Protein AF-A0A6P0DSN0-F1 (afdb_monomer_lite)

Radius of gyration: 10.78 Å; chains: 1; bounding box: 25×24×26 Å

Foldseek 3Di:
DDPDDDDLVVLLVDDLVVQLVNCVVVDVPCSVLSSQLNVVDDDPDPVSSVVSSVVSVVVVD

Structure (mmCIF, N/CA/C/O backbone):
data_AF-A0A6P0DSN0-F1
#
_entry.id   AF-A0A6P0DSN0-F1
#
loop_
_atom_site.group_PDB
_atom_site.id
_atom_site.type_symbol
_atom_site.label_atom_id
_atom_site.label_alt_id
_atom_site.label_comp_id
_atom_site.label_asym_id
_atom_site.label_entity_id
_atom_site.label_seq_id
_atom_site.pdbx_PDB_ins_code
_atom_site.Cartn_x
_atom_site.Cartn_y
_atom_site.Cartn_z
_atom_site.occupancy
_a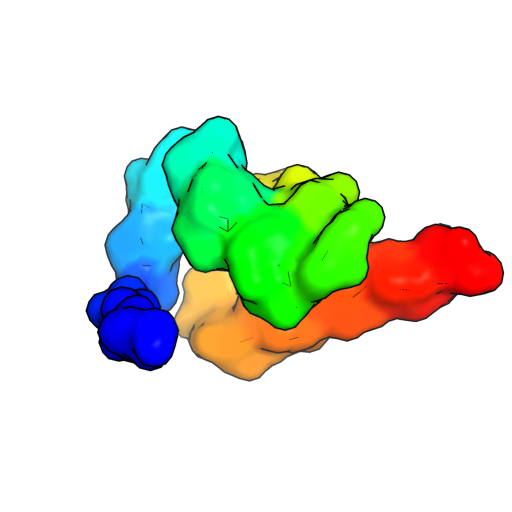tom_site.B_iso_or_equiv
_atom_site.auth_seq_id
_atom_site.auth_comp_id
_atom_site.auth_asym_id
_atom_site.auth_atom_id
_atom_site.pdbx_PDB_model_num
ATOM 1 N N . MET A 1 1 ? -10.414 15.672 -10.030 1.00 41.09 1 MET A N 1
ATOM 2 C CA . MET A 1 1 ? -10.500 14.250 -9.645 1.00 41.09 1 MET A CA 1
ATOM 3 C C . MET A 1 1 ? -10.526 14.203 -8.131 1.00 41.09 1 MET A C 1
ATOM 5 O O . MET A 1 1 ? -9.597 14.707 -7.511 1.00 41.09 1 MET A O 1
ATOM 9 N N . SER A 1 2 ? -11.633 13.761 -7.543 1.00 46.72 2 SER A N 1
ATOM 10 C CA . SER A 1 2 ? -11.812 13.729 -6.089 1.00 46.72 2 SER A CA 1
ATOM 11 C C . SER A 1 2 ? -10.825 12.725 -5.493 1.00 46.72 2 SER A C 1
ATOM 13 O O . SER A 1 2 ? -10.890 11.546 -5.823 1.00 46.72 2 SER A O 1
ATOM 15 N N . GLN A 1 3 ? -9.880 13.187 -4.674 1.00 56.34 3 GLN A N 1
ATOM 16 C CA . GLN A 1 3 ? -8.962 12.309 -3.947 1.00 56.34 3 GLN A CA 1
ATOM 17 C C . GLN A 1 3 ? -9.761 11.590 -2.857 1.00 56.34 3 GLN A C 1
ATOM 19 O O . GLN A 1 3 ? -10.081 12.178 -1.825 1.00 56.34 3 GLN A O 1
ATOM 24 N N . THR A 1 4 ? -10.150 10.342 -3.113 1.00 70.50 4 THR A N 1
ATOM 25 C CA . THR A 1 4 ? -10.841 9.517 -2.120 1.00 70.50 4 THR A CA 1
ATOM 26 C C . THR A 1 4 ? -9.818 9.002 -1.113 1.00 70.50 4 THR A C 1
ATOM 28 O O . THR A 1 4 ? -9.006 8.133 -1.425 1.00 70.50 4 THR A O 1
ATOM 31 N N . THR A 1 5 ? -9.838 9.551 0.099 1.00 78.75 5 THR A N 1
ATOM 32 C CA . THR A 1 5 ? -8.968 9.114 1.196 1.00 78.75 5 THR A CA 1
ATOM 33 C C . THR A 1 5 ? -9.497 7.814 1.799 1.00 78.75 5 THR A C 1
ATOM 35 O O . THR A 1 5 ? -10.572 7.804 2.397 1.00 78.75 5 THR A O 1
ATOM 38 N N . TYR A 1 6 ? -8.732 6.726 1.687 1.00 84.75 6 TYR A N 1
ATOM 39 C CA . TYR A 1 6 ? -9.018 5.455 2.359 1.00 84.75 6 TYR A CA 1
ATOM 40 C C . TYR A 1 6 ? -8.088 5.250 3.551 1.00 84.75 6 TYR A C 1
ATOM 42 O O . TYR A 1 6 ? -6.912 5.612 3.514 1.00 84.75 6 TYR A O 1
ATOM 50 N N . THR A 1 7 ? -8.604 4.638 4.615 1.00 88.06 7 THR A N 1
ATOM 51 C CA . THR A 1 7 ? -7.764 4.247 5.754 1.00 88.06 7 THR A CA 1
ATOM 52 C C . THR A 1 7 ? -7.014 2.950 5.454 1.00 88.06 7 THR A C 1
ATOM 54 O O . THR A 1 7 ? -7.506 2.084 4.730 1.00 88.06 7 THR A O 1
ATOM 57 N N . LEU A 1 8 ? -5.837 2.769 6.060 1.00 87.50 8 LEU A N 1
ATOM 58 C CA . LEU A 1 8 ? -5.047 1.545 5.888 1.00 87.50 8 LEU A CA 1
ATOM 59 C C . LEU A 1 8 ? -5.822 0.288 6.307 1.00 87.50 8 LEU A C 1
ATOM 61 O O . LEU A 1 8 ? -5.733 -0.748 5.658 1.00 87.50 8 LEU A O 1
ATOM 65 N N . SER A 1 9 ? -6.617 0.392 7.375 1.00 88.19 9 SER A N 1
ATOM 66 C CA . SER A 1 9 ? -7.449 -0.710 7.859 1.00 88.19 9 SER A CA 1
ATOM 67 C C . SER A 1 9 ? -8.497 -1.124 6.820 1.00 88.19 9 SER A C 1
ATOM 69 O O . SER A 1 9 ? -8.669 -2.315 6.574 1.00 88.19 9 SER A O 1
ATOM 71 N N . GLN A 1 10 ? -9.116 -0.158 6.130 1.00 89.25 10 GLN A N 1
ATOM 72 C CA . GLN A 1 10 ? -10.011 -0.458 5.012 1.00 89.25 10 GLN A CA 1
ATOM 73 C C . GLN A 1 10 ? -9.267 -1.128 3.855 1.00 89.25 10 GLN A C 1
ATOM 75 O O . GLN A 1 10 ? -9.735 -2.143 3.358 1.00 89.25 10 GLN A O 1
ATOM 80 N N . LEU A 1 11 ? -8.098 -0.617 3.462 1.00 88.19 11 LEU A N 1
ATOM 81 C CA . LEU A 1 11 ? -7.299 -1.207 2.378 1.00 88.19 11 LEU A CA 1
ATOM 82 C C . LEU A 1 11 ? -6.848 -2.647 2.687 1.00 88.19 11 LEU A C 1
ATOM 84 O O . LEU A 1 11 ? -6.854 -3.504 1.802 1.00 88.19 11 LEU A O 1
ATOM 88 N N . ASN A 1 12 ? -6.487 -2.927 3.941 1.00 89.62 12 ASN A N 1
ATOM 89 C CA . ASN A 1 12 ? -6.137 -4.273 4.400 1.00 89.62 12 ASN A CA 1
ATOM 90 C C . ASN A 1 12 ? -7.341 -5.224 4.427 1.00 89.62 12 ASN A C 1
ATOM 92 O O . ASN A 1 12 ? -7.157 -6.422 4.241 1.00 89.62 12 ASN A O 1
ATOM 96 N N . GLY A 1 13 ? -8.549 -4.703 4.663 1.00 88.88 13 GLY A N 1
ATOM 97 C CA . GLY A 1 13 ? -9.791 -5.481 4.662 1.00 88.88 13 GLY A CA 1
ATOM 98 C C . GLY A 1 13 ? -10.446 -5.647 3.286 1.00 88.88 13 GLY A C 1
ATOM 99 O O . GLY A 1 13 ? -11.386 -6.423 3.162 1.00 88.88 13 GLY A O 1
ATOM 100 N N . MET A 1 14 ? -9.990 -4.923 2.260 1.00 89.94 14 MET A N 1
ATOM 101 C CA . MET A 1 14 ? -10.525 -5.028 0.901 1.00 89.94 14 MET A CA 1
ATOM 102 C C . MET A 1 14 ? -10.049 -6.298 0.195 1.00 89.94 14 MET A C 1
ATOM 104 O O . MET A 1 14 ? -8.891 -6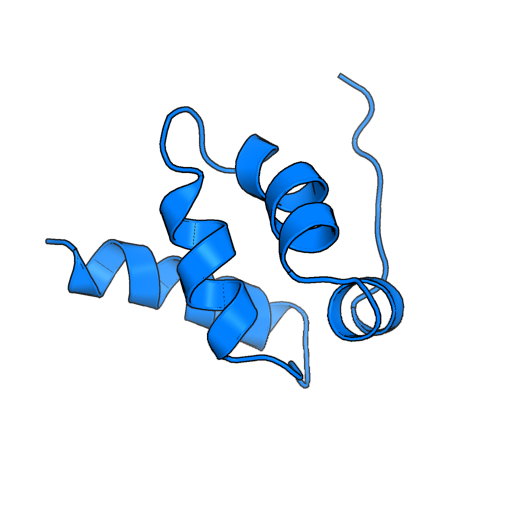.701 0.312 1.00 89.94 14 MET A O 1
ATOM 108 N N . ASP A 1 15 ? -10.895 -6.862 -0.662 1.00 89.00 15 ASP A N 1
ATOM 109 C CA . ASP A 1 15 ? -10.473 -7.861 -1.641 1.00 89.00 15 ASP A CA 1
ATOM 110 C C . ASP A 1 15 ? -9.374 -7.326 -2.567 1.00 89.00 15 ASP A C 1
ATOM 112 O O . ASP A 1 15 ? -9.270 -6.123 -2.818 1.00 89.00 15 ASP A O 1
ATOM 116 N N . ALA A 1 16 ? -8.555 -8.229 -3.112 1.00 86.50 16 ALA A N 1
ATOM 117 C CA . ALA A 1 16 ? -7.477 -7.861 -4.032 1.00 86.50 16 ALA A CA 1
ATOM 118 C C . ALA A 1 16 ? -7.988 -7.028 -5.220 1.00 86.50 16 ALA A C 1
ATOM 120 O O . ALA A 1 16 ? -7.432 -5.973 -5.505 1.00 86.50 16 ALA A O 1
ATOM 121 N N . SER A 1 17 ? -9.104 -7.418 -5.845 1.00 86.94 17 SER A N 1
ATOM 122 C CA . SER A 1 17 ? -9.678 -6.666 -6.968 1.00 86.94 17 SER A CA 1
ATOM 123 C C . SER A 1 17 ? -10.135 -5.256 -6.575 1.00 86.94 17 SER A C 1
ATOM 125 O O . SER A 1 17 ? -9.932 -4.319 -7.339 1.00 86.94 17 SER A O 1
ATOM 127 N N . GLN A 1 18 ? -10.710 -5.079 -5.380 1.00 87.81 18 GLN A N 1
ATOM 128 C CA . GLN A 1 18 ? -11.105 -3.761 -4.860 1.00 87.81 18 GLN A CA 1
ATOM 129 C C . GLN A 1 18 ? -9.879 -2.894 -4.566 1.00 87.81 18 GLN A C 1
ATOM 131 O O . GLN A 1 18 ? -9.823 -1.736 -4.969 1.00 87.81 18 GLN A O 1
ATOM 136 N N . PHE A 1 19 ? -8.860 -3.470 -3.931 1.00 89.25 19 PHE A N 1
ATOM 137 C CA . PHE A 1 19 ? -7.600 -2.790 -3.652 1.00 89.25 19 PHE A CA 1
ATOM 138 C C . PHE A 1 19 ? -6.923 -2.301 -4.940 1.00 89.25 19 PHE A C 1
ATOM 140 O O . PHE A 1 19 ? -6.496 -1.152 -5.015 1.00 89.25 19 PHE A O 1
ATOM 147 N N . VAL A 1 20 ? -6.894 -3.136 -5.981 1.00 88.00 20 VAL A N 1
ATOM 148 C CA . VAL A 1 20 ? -6.333 -2.799 -7.298 1.00 88.00 20 VAL A CA 1
ATOM 149 C C . VAL A 1 20 ? -7.191 -1.773 -8.033 1.00 88.00 20 VAL A C 1
ATOM 151 O O . VAL A 1 20 ? -6.650 -0.897 -8.691 1.00 88.00 20 VAL A O 1
ATOM 154 N N . GLN A 1 21 ? -8.515 -1.807 -7.902 1.00 86.00 21 GLN A N 1
ATOM 155 C CA . GLN A 1 21 ? -9.385 -0.764 -8.460 1.00 86.00 21 GLN A CA 1
ATOM 156 C C . GLN A 1 21 ? -9.141 0.599 -7.799 1.00 86.00 21 GLN A C 1
ATOM 158 O O . GLN A 1 21 ? -9.083 1.616 -8.487 1.00 86.00 21 GLN A O 1
ATOM 163 N N . VAL A 1 22 ? -8.973 0.619 -6.474 1.00 86.50 22 VAL A N 1
ATOM 164 C CA . VAL A 1 22 ? -8.758 1.846 -5.695 1.00 86.50 22 VAL A CA 1
ATOM 165 C C . VAL A 1 22 ? -7.350 2.409 -5.903 1.00 86.50 22 VAL A C 1
ATOM 167 O O . VAL A 1 22 ? -7.189 3.614 -6.085 1.00 86.50 22 VAL A O 1
ATOM 170 N N . LEU A 1 23 ? -6.328 1.551 -5.884 1.00 83.62 23 LEU A N 1
ATOM 171 C CA . LEU A 1 23 ? -4.920 1.957 -5.922 1.00 83.62 23 LEU A CA 1
ATOM 172 C C . LEU A 1 23 ? -4.279 1.844 -7.307 1.00 83.62 23 LEU A C 1
ATOM 174 O O . LEU A 1 23 ? -3.273 2.493 -7.568 1.00 83.62 23 LEU A O 1
ATOM 178 N N . GLY A 1 24 ? -4.861 1.079 -8.224 1.00 78.00 24 GLY A N 1
ATOM 179 C CA . GLY A 1 24 ? -4.411 0.996 -9.616 1.00 78.00 24 GLY A CA 1
ATOM 180 C C . GLY A 1 24 ? -4.631 2.295 -10.389 1.00 78.00 24 GLY A C 1
ATOM 181 O O . GLY A 1 24 ? -3.964 2.520 -11.389 1.00 78.00 24 GLY A O 1
ATOM 182 N N . GLY A 1 25 ? -5.499 3.187 -9.897 1.00 72.38 25 GLY A N 1
ATOM 183 C CA . GLY A 1 25 ? -5.614 4.559 -10.3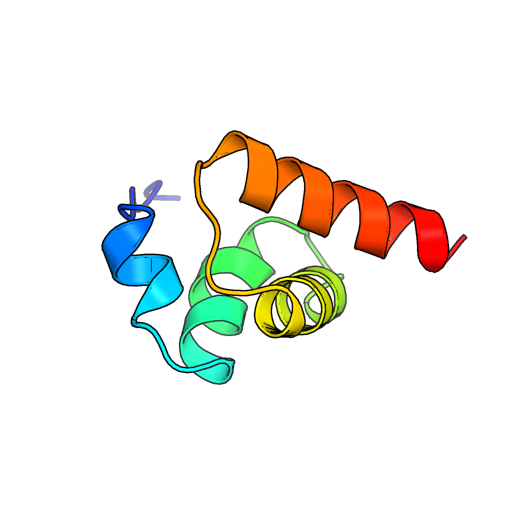98 1.00 72.38 25 GLY A CA 1
ATOM 184 C C . GLY A 1 25 ? -4.490 5.498 -9.940 1.00 72.38 25 GLY A C 1
ATOM 185 O O . GLY A 1 25 ? -4.399 6.606 -10.458 1.00 72.38 25 GLY A O 1
ATOM 186 N N . VAL A 1 26 ? -3.644 5.088 -8.981 1.00 74.50 26 VAL A N 1
ATOM 187 C CA . VAL A 1 26 ? -2.502 5.891 -8.492 1.00 74.50 26 VAL A CA 1
ATOM 188 C C . VAL A 1 26 ? -1.334 5.845 -9.476 1.00 74.50 26 VAL A C 1
ATOM 190 O O . VAL A 1 26 ? -0.650 6.847 -9.663 1.00 74.50 26 VAL A O 1
ATOM 193 N N . TYR A 1 27 ? -1.116 4.695 -10.116 1.00 66.19 27 TYR A N 1
ATOM 194 C CA . TYR A 1 27 ? -0.091 4.522 -11.139 1.00 66.19 27 TYR A CA 1
ATOM 195 C C . TYR A 1 27 ? -0.747 4.396 -12.512 1.00 66.19 27 TYR A C 1
ATOM 197 O O . TYR A 1 27 ? -1.244 3.328 -12.879 1.00 66.19 27 TYR A O 1
ATOM 205 N N . GLU A 1 28 ? -0.723 5.481 -13.291 1.00 63.84 28 GLU A N 1
ATOM 206 C CA . GLU A 1 28 ? -1.176 5.457 -14.683 1.00 63.84 28 GLU A CA 1
ATOM 207 C C . GLU A 1 28 ? -0.460 4.329 -15.450 1.00 63.84 28 GLU A C 1
ATOM 209 O O . GLU A 1 28 ? 0.762 4.190 -15.408 1.00 63.84 28 GLU A O 1
ATOM 214 N N . HIS A 1 29 ? -1.252 3.482 -16.115 1.00 66.44 29 HIS A N 1
ATOM 215 C CA . HIS A 1 29 ? -0.814 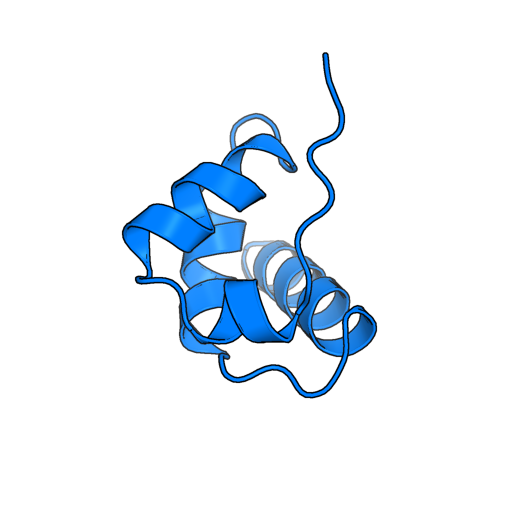2.319 -16.898 1.00 66.44 29 HIS A CA 1
ATOM 216 C C . HIS A 1 29 ? -0.143 1.155 -16.142 1.00 66.44 29 HIS A C 1
ATOM 218 O O . HIS A 1 29 ? 0.274 0.198 -16.795 1.00 66.44 29 HIS A O 1
ATOM 224 N N . SER A 1 30 ? -0.083 1.160 -14.804 1.00 78.50 30 SER A N 1
ATOM 225 C CA . SER A 1 30 ? 0.590 0.087 -14.043 1.00 78.50 30 SER A CA 1
ATOM 226 C C . SER A 1 30 ? -0.279 -0.536 -12.937 1.00 78.50 30 SER A C 1
ATOM 228 O O . SER A 1 30 ? 0.115 -0.532 -11.768 1.00 78.50 30 SER A O 1
ATOM 230 N N . PRO A 1 31 ? -1.449 -1.129 -13.270 1.00 80.56 31 PRO A N 1
ATOM 231 C CA . PRO A 1 31 ? -2.315 -1.776 -12.276 1.00 80.56 31 PRO A CA 1
ATOM 232 C C . PRO A 1 31 ? -1.625 -2.951 -11.564 1.00 80.56 31 PRO A C 1
ATOM 234 O O . PRO A 1 31 ? -1.914 -3.226 -10.401 1.00 80.56 31 PRO A O 1
ATOM 237 N N . TRP A 1 32 ? -0.653 -3.584 -12.229 1.00 86.06 32 TRP A N 1
ATOM 238 C CA . TRP A 1 32 ? 0.149 -4.693 -11.711 1.00 86.06 32 TRP A CA 1
ATOM 239 C C . TRP A 1 32 ? 0.933 -4.338 -10.434 1.00 8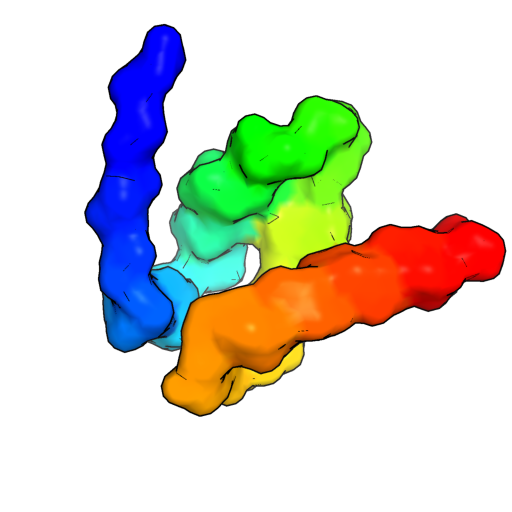6.06 32 TRP A C 1
ATOM 241 O O . TRP A 1 32 ? 1.184 -5.218 -9.613 1.00 86.06 32 TRP A O 1
ATOM 251 N N . VAL A 1 33 ? 1.262 -3.058 -10.205 1.00 88.38 33 VAL A N 1
ATOM 252 C CA . VAL A 1 33 ? 1.929 -2.593 -8.972 1.00 88.38 33 VAL A CA 1
ATOM 253 C C . VAL A 1 33 ? 1.007 -2.768 -7.769 1.00 88.38 33 VAL A C 1
ATOM 255 O O . VAL A 1 33 ? 1.423 -3.259 -6.719 1.00 88.38 33 VAL A O 1
ATOM 258 N N . ALA A 1 34 ? -0.267 -2.397 -7.926 1.00 88.56 34 ALA A N 1
ATOM 259 C CA . ALA A 1 34 ? -1.270 -2.591 -6.891 1.00 88.56 34 ALA A CA 1
ATOM 260 C C . ALA A 1 34 ? -1.576 -4.082 -6.691 1.00 88.56 34 ALA A C 1
ATOM 262 O O . ALA A 1 34 ? -1.805 -4.492 -5.557 1.00 88.56 34 ALA A O 1
ATOM 263 N N . GLU A 1 35 ? -1.527 -4.902 -7.749 1.00 88.62 35 GLU A N 1
ATOM 264 C CA . GLU A 1 35 ? -1.706 -6.358 -7.634 1.00 88.62 35 GLU A CA 1
ATOM 265 C C . GLU A 1 35 ? -0.570 -7.000 -6.831 1.00 88.62 35 GLU A C 1
ATOM 267 O O . GLU A 1 35 ? -0.821 -7.774 -5.909 1.00 88.62 35 GLU A O 1
ATOM 272 N N . GLN A 1 36 ? 0.679 -6.627 -7.119 1.00 88.94 36 GLN A N 1
ATOM 273 C CA . GLN A 1 36 ? 1.843 -7.087 -6.360 1.00 88.94 36 GLN A CA 1
ATOM 274 C C . GLN A 1 36 ? 1.779 -6.622 -4.905 1.00 88.94 36 GLN A C 1
ATOM 276 O O . GLN A 1 36 ? 1.902 -7.441 -3.992 1.00 88.94 36 GLN A O 1
ATOM 281 N N . ALA A 1 37 ? 1.493 -5.341 -4.662 1.00 89.69 37 ALA A N 1
ATOM 282 C CA . ALA A 1 37 ? 1.311 -4.828 -3.307 1.00 89.69 37 ALA A CA 1
ATOM 283 C C . ALA A 1 37 ? 0.155 -5.544 -2.580 1.00 89.69 37 ALA A C 1
ATOM 285 O O . ALA A 1 37 ? 0.256 -5.832 -1.390 1.00 89.69 37 ALA A O 1
ATOM 286 N N . ALA A 1 38 ? -0.917 -5.927 -3.279 1.00 89.44 38 ALA A N 1
ATOM 287 C CA . ALA A 1 38 ? -2.027 -6.657 -2.676 1.00 89.44 38 ALA A CA 1
ATOM 288 C C . ALA A 1 38 ? -1.611 -8.018 -2.079 1.00 89.44 38 ALA A C 1
ATOM 290 O O . ALA A 1 38 ? -2.273 -8.481 -1.146 1.00 89.44 38 ALA A O 1
ATOM 291 N N . THR A 1 39 ? -0.526 -8.635 -2.561 1.00 88.25 39 THR A N 1
ATOM 292 C CA . THR A 1 39 ? 0.022 -9.893 -2.012 1.00 88.25 39 THR A CA 1
ATOM 293 C C . THR A 1 39 ? 0.834 -9.706 -0.725 1.00 88.25 39 THR A C 1
ATOM 295 O O . THR A 1 39 ? 0.979 -10.648 0.046 1.00 88.25 39 THR A O 1
ATOM 298 N N . GLN A 1 40 ? 1.321 -8.488 -0.465 1.00 86.44 40 GLN A N 1
ATOM 299 C CA . GLN A 1 40 ? 2.151 -8.131 0.697 1.00 86.44 40 GLN A CA 1
ATOM 300 C C . GLN A 1 40 ? 1.315 -7.714 1.922 1.00 86.44 40 GLN A C 1
ATOM 302 O O . GLN A 1 40 ? 1.854 -7.391 2.979 1.00 86.44 40 GLN A O 1
ATOM 307 N N . ARG A 1 41 ? -0.015 -7.693 1.783 1.00 86.12 41 ARG A N 1
ATOM 308 C CA . ARG A 1 41 ? -0.949 -7.392 2.873 1.00 86.12 41 ARG A CA 1
ATOM 309 C C . ARG A 1 41 ? -0.927 -8.494 3.946 1.00 86.12 41 ARG A C 1
ATOM 311 O O . ARG A 1 41 ? -0.731 -9.660 3.608 1.00 86.12 41 ARG A O 1
ATOM 318 N N . PRO A 1 42 ? -1.234 -8.165 5.215 1.00 90.31 42 PRO A N 1
ATOM 319 C CA . PRO A 1 42 ? -1.646 -6.849 5.712 1.00 90.31 42 PRO A CA 1
ATOM 320 C C . PRO A 1 42 ? -0.471 -5.888 5.948 1.00 90.31 42 PRO A C 1
ATOM 322 O O . PRO A 1 42 ? 0.583 -6.273 6.444 1.00 90.31 42 PRO A O 1
ATOM 325 N N . PHE A 1 43 ? -0.683 -4.604 5.657 1.00 89.31 43 PHE A N 1
ATOM 326 C CA . PHE A 1 43 ? 0.289 -3.544 5.925 1.00 89.31 43 PHE A CA 1
ATOM 327 C C . PHE A 1 43 ? 0.138 -2.975 7.335 1.00 89.31 43 PHE A C 1
ATOM 329 O O . PHE A 1 43 ? -0.978 -2.717 7.784 1.00 89.31 43 PHE A O 1
ATOM 336 N N . ALA A 1 44 ? 1.260 -2.707 8.003 1.00 88.25 44 ALA A N 1
ATOM 337 C CA . ALA A 1 44 ? 1.268 -2.084 9.328 1.00 88.25 44 ALA A CA 1
ATOM 338 C C . ALA A 1 44 ? 1.032 -0.560 9.285 1.00 88.25 44 ALA A C 1
ATOM 340 O O . ALA A 1 44 ? 0.391 -0.015 10.179 1.00 88.25 44 ALA A O 1
ATOM 341 N N . SER A 1 45 ? 1.509 0.111 8.227 1.00 88.75 45 SER A N 1
ATOM 342 C CA . SER A 1 45 ? 1.434 1.570 8.052 1.00 88.75 45 SER A CA 1
ATOM 343 C C . SER A 1 45 ? 1.276 1.955 6.577 1.00 88.75 45 SER A C 1
ATOM 345 O O . SER A 1 45 ? 1.611 1.172 5.687 1.00 88.75 45 SER A O 1
ATOM 347 N N . ALA A 1 46 ? 0.841 3.192 6.307 1.00 86.50 46 ALA A N 1
ATOM 348 C CA . ALA A 1 46 ? 0.815 3.748 4.947 1.00 86.50 46 ALA A CA 1
ATOM 349 C C . ALA A 1 46 ? 2.210 3.767 4.297 1.00 86.50 46 ALA A C 1
ATOM 351 O O . ALA A 1 46 ? 2.340 3.549 3.098 1.00 86.50 46 ALA A O 1
ATOM 352 N N . GLU A 1 47 ? 3.261 3.945 5.100 1.00 89.94 47 GLU A N 1
ATOM 353 C CA . GLU A 1 47 ? 4.651 3.846 4.645 1.00 89.94 47 GLU A CA 1
ATOM 354 C C . GLU A 1 47 ? 5.006 2.436 4.161 1.00 89.94 47 GLU A C 1
ATOM 356 O O . GLU A 1 47 ? 5.667 2.297 3.139 1.00 89.94 47 GLU A O 1
ATOM 361 N N . ALA A 1 48 ? 4.524 1.386 4.839 1.00 90.38 48 ALA A N 1
ATOM 362 C CA . ALA A 1 48 ? 4.749 0.001 4.419 1.00 90.38 48 ALA A CA 1
ATOM 363 C C . ALA A 1 48 ? 4.043 -0.303 3.088 1.00 90.38 48 ALA A C 1
ATOM 365 O O . ALA A 1 48 ? 4.619 -0.954 2.220 1.00 90.38 48 ALA A O 1
ATOM 366 N N . LEU A 1 49 ? 2.830 0.228 2.900 1.00 89.25 49 LEU A N 1
ATOM 367 C CA . LEU A 1 49 ? 2.115 0.167 1.624 1.00 89.25 49 LEU A CA 1
ATOM 368 C C . LEU A 1 49 ? 2.906 0.870 0.507 1.00 89.25 49 LEU A C 1
ATOM 370 O O . LEU A 1 49 ? 3.123 0.292 -0.557 1.00 89.25 49 LEU A O 1
ATOM 374 N N . ALA A 1 50 ? 3.358 2.103 0.752 1.00 88.75 50 ALA A N 1
ATOM 375 C CA . ALA A 1 50 ? 4.131 2.873 -0.220 1.00 88.75 50 ALA A CA 1
ATOM 376 C C . ALA A 1 50 ? 5.468 2.192 -0.558 1.00 88.75 50 ALA A C 1
ATOM 378 O O . ALA A 1 50 ? 5.861 2.146 -1.724 1.00 88.75 50 ALA A O 1
ATOM 379 N N . ALA A 1 51 ? 6.143 1.617 0.441 1.00 90.88 51 ALA A N 1
ATOM 380 C CA . ALA A 1 51 ? 7.367 0.846 0.257 1.00 90.88 51 ALA A CA 1
ATOM 381 C C . ALA A 1 51 ? 7.127 -0.416 -0.584 1.00 90.88 51 ALA A C 1
ATOM 383 O O . ALA A 1 51 ? 7.912 -0.691 -1.486 1.00 90.88 51 ALA A O 1
ATOM 384 N N . ALA A 1 52 ? 6.029 -1.143 -0.351 1.00 90.44 52 ALA A N 1
ATOM 385 C CA . ALA A 1 52 ? 5.676 -2.320 -1.143 1.00 90.44 52 ALA A CA 1
ATOM 386 C C . ALA A 1 52 ? 5.371 -1.966 -2.605 1.00 90.44 52 ALA A C 1
ATOM 388 O O . ALA A 1 52 ? 5.851 -2.641 -3.512 1.00 90.44 52 ALA A O 1
ATOM 389 N N . MET A 1 53 ? 4.639 -0.875 -2.852 1.00 88.12 53 MET A N 1
ATOM 390 C CA . MET A 1 53 ? 4.409 -0.378 -4.215 1.00 88.12 53 MET A CA 1
ATOM 391 C C . MET A 1 53 ? 5.709 0.038 -4.902 1.00 88.12 53 MET A C 1
ATOM 393 O O . MET A 1 53 ? 5.940 -0.317 -6.055 1.00 88.12 53 MET A O 1
ATOM 397 N N . ARG A 1 54 ? 6.590 0.750 -4.189 1.00 88.88 54 ARG A N 1
ATOM 398 C CA . ARG A 1 54 ? 7.912 1.128 -4.702 1.00 88.88 54 ARG A CA 1
ATOM 399 C C . ARG A 1 54 ? 8.740 -0.107 -5.051 1.00 88.88 54 ARG A C 1
ATOM 401 O O . ARG A 1 54 ? 9.340 -0.140 -6.117 1.00 88.88 54 ARG A O 1
ATOM 408 N N . ASN A 1 55 ? 8.754 -1.105 -4.171 1.00 89.25 55 ASN A N 1
ATOM 409 C CA . ASN A 1 55 ? 9.501 -2.339 -4.376 1.00 89.25 55 ASN A CA 1
ATOM 410 C C . ASN A 1 55 ? 8.956 -3.153 -5.555 1.00 89.25 55 ASN A C 1
ATOM 412 O O . ASN A 1 55 ? 9.749 -3.691 -6.316 1.00 89.25 55 ASN A O 1
ATOM 416 N N . ALA A 1 56 ? 7.636 -3.187 -5.755 1.00 88.69 56 ALA A N 1
ATOM 417 C CA . ALA A 1 56 ? 7.033 -3.815 -6.928 1.00 88.69 56 ALA A CA 1
ATOM 418 C C . ALA A 1 56 ? 7.495 -3.146 -8.235 1.00 88.69 56 ALA A C 1
ATOM 420 O O . ALA A 1 56 ? 7.830 -3.839 -9.189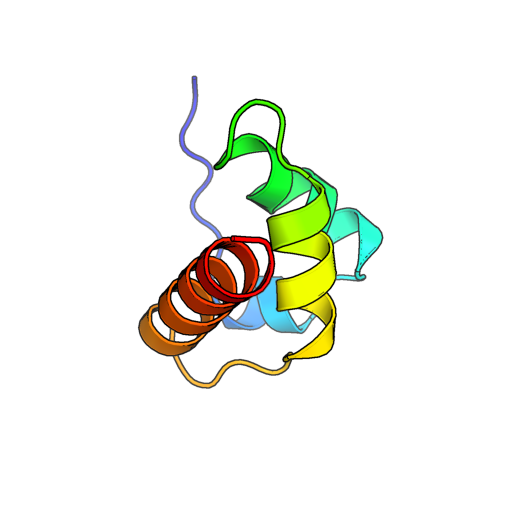 1.00 88.69 56 ALA A O 1
ATOM 421 N N . VAL A 1 57 ? 7.575 -1.810 -8.272 1.00 86.19 57 VAL A N 1
ATOM 422 C CA . VAL A 1 57 ? 8.121 -1.089 -9.437 1.00 86.19 57 VAL A CA 1
ATOM 423 C C . VAL A 1 57 ? 9.609 -1.379 -9.638 1.00 86.19 57 VAL A C 1
ATOM 425 O O . VAL A 1 57 ? 10.039 -1.598 -10.764 1.00 86.19 57 VAL A O 1
ATOM 428 N N . ASP A 1 58 ? 10.379 -1.404 -8.551 1.00 87.06 58 ASP A N 1
ATOM 429 C CA . ASP A 1 58 ? 11.823 -1.667 -8.558 1.00 87.06 58 ASP A CA 1
ATOM 430 C C . ASP A 1 58 ? 12.160 -3.086 -9.045 1.00 87.06 58 ASP A C 1
ATOM 432 O O . ASP A 1 58 ? 13.059 -3.264 -9.856 1.00 87.06 58 ASP A O 1
ATOM 436 N N . THR A 1 59 ? 11.383 -4.091 -8.629 1.00 82.38 59 THR A N 1
ATOM 437 C CA . THR A 1 59 ? 11.566 -5.496 -9.042 1.00 82.38 59 THR A CA 1
ATOM 438 C C . THR A 1 59 ? 11.115 -5.800 -10.470 1.00 82.38 59 THR A C 1
ATOM 440 O O . THR A 1 59 ? 11.435 -6.871 -10.984 1.00 82.38 59 THR A O 1
ATOM 443 N N . ALA A 1 60 ? 10.385 -4.893 -11.122 1.00 79.94 60 ALA A N 1
ATOM 444 C CA . ALA A 1 60 ? 10.026 -5.015 -12.535 1.00 79.94 60 ALA A CA 1
ATOM 445 C C . ALA A 1 60 ? 11.073 -4.405 -13.490 1.00 79.94 60 ALA A C 1
ATOM 447 O O . ALA A 1 60 ? 10.900 -4.514 -14.707 1.00 79.94 60 ALA A O 1
ATOM 448 N N . GLY A 1 61 ? 12.098 -3.732 -12.946 1.00 60.59 61 GLY A N 1
ATOM 449 C CA . GLY A 1 61 ? 13.191 -3.082 -13.680 1.00 60.59 61 GLY A CA 1
ATOM 450 C C . GLY A 1 61 ? 14.401 -3.968 -13.940 1.00 60.59 61 GLY A C 1
ATOM 451 O O . GLY A 1 61 ? 14.598 -4.964 -13.211 1.00 60.59 61 GLY A O 1
#

Secondary structure (DSSP, 8-state):
-------HHHHHHS-HHHHHHHHTTTSTT-HHHHHHHHHTPSPSSHHHHHHHHHHHHHHT-

Sequence (61 aa):
MSQTTYTLSQLNGMDASQFVQVLGGVYEHSPWVAEQAATQRPFASAEALAAAMRNAVDTAG

pLDDT: mean 83.05, std 10.68, range [41.09, 90.88]

InterPro domains:
  IPR018020 Oxo-4-hydroxy-4-carboxy-5-ureidoimidazoline decarboxylase [PF09349] (12-60)
  IPR036778 Oxo-4-hydroxy-4-carboxy-5-ureidoimidazoline decarboxylase superfamily [G3DSA:1.10.3330.10] (6-61)
  IPR036778 Oxo-4-hydroxy-4-carboxy-5-ureidoimidazoline decarboxylase superfamily [SSF158694] (7-60)

Organism: Rhizobium leguminosarum (NCBI:txid384)